Protein AF-A0A7S3JRK7-F1 (afdb_monomer)

pLDDT: mean 77.98, std 14.29, range [42.19, 93.75]

InterPro domains:
  IPR023395 Mitochondrial carrier protein domain superfamily [SSF103506] (7-121)

Foldseek 3Di:
DDPLLLVQLLVQLLVVVVVCVVVVHQLALDQVQLVSQLVSLQRSQVVCQVVPVLLVVLPPDPPDSPRPVLSNQLSSQQRSQLRNPDDPPDDPVVSLVSNLVSLVVSLVRSLVVPVSQCSVPVNDSVSSVVVSVVCSVVSSVSVSVSVCVSPDDPPPCDDDD

Sequence (161 aa):
MFCLDYALSFGCFAFFQGCASRQDIKLRGTENAFLAAAFSGVGAAFALAPVDIVRQVATKRENQFTLATSTVAFSTVYLGAYFYSTENSTPIHKKALYALSATTVATTIELPFDRAKMSLLGGGFREAIIVSTIRLPVATILLLVFDAMIHGGTLASAPSH

Structure (mmCIF, N/CA/C/O backbone):
data_AF-A0A7S3JRK7-F1
#
_entry.id   AF-A0A7S3JRK7-F1
#
loop_
_atom_site.group_PDB
_atom_site.id
_atom_site.type_symbol
_atom_site.label_atom_id
_atom_site.label_alt_id
_atom_site.label_comp_id
_atom_site.label_asym_id
_atom_site.label_entity_id
_atom_site.label_seq_id
_atom_site.pdbx_PDB_ins_code
_atom_site.Cartn_x
_atom_site.Cartn_y
_atom_site.Cartn_z
_atom_site.occupancy
_atom_site.B_iso_or_equiv
_atom_site.auth_seq_id
_atom_site.auth_comp_id
_atom_site.auth_asym_id
_atom_site.auth_atom_id
_atom_site.pdbx_PDB_model_num
ATOM 1 N N . MET A 1 1 ? -5.605 0.139 9.353 1.00 68.50 1 MET A N 1
ATOM 2 C CA . MET A 1 1 ? -5.953 -0.801 8.273 1.00 68.50 1 MET A CA 1
ATOM 3 C C . MET A 1 1 ? -5.945 -2.238 8.759 1.00 68.50 1 MET A C 1
ATOM 5 O O . MET A 1 1 ? -4.965 -2.689 9.349 1.00 68.50 1 MET A O 1
ATOM 9 N N . PHE A 1 2 ? -7.054 -2.932 8.550 1.00 73.75 2 PHE A N 1
ATOM 10 C CA . PHE A 1 2 ? -7.237 -4.377 8.632 1.00 73.75 2 PHE A CA 1
ATOM 11 C C . PHE A 1 2 ? -6.805 -5.059 7.320 1.00 73.75 2 PHE A C 1
ATOM 13 O O . PHE A 1 2 ? -6.537 -4.398 6.321 1.00 73.75 2 PHE A O 1
ATOM 20 N N . CYS A 1 3 ? -6.734 -6.393 7.305 1.00 79.75 3 CYS A N 1
ATOM 21 C CA . CYS A 1 3 ? -6.285 -7.161 6.134 1.00 79.75 3 CYS A CA 1
ATOM 22 C C . CYS A 1 3 ? -7.131 -6.893 4.877 1.00 79.75 3 CYS A C 1
ATOM 24 O O . CYS A 1 3 ? -6.590 -6.820 3.776 1.00 79.75 3 CYS A O 1
ATOM 26 N N . LEU A 1 4 ? -8.444 -6.706 5.048 1.00 80.19 4 LEU A N 1
ATOM 27 C CA . LEU A 1 4 ? -9.358 -6.419 3.942 1.00 80.19 4 LEU A CA 1
ATOM 28 C C . LEU A 1 4 ? -9.066 -5.059 3.290 1.00 80.19 4 LEU A C 1
ATOM 30 O O . LEU A 1 4 ? -9.177 -4.941 2.072 1.00 80.19 4 LEU A O 1
ATOM 34 N N . ASP A 1 5 ? -8.619 -4.066 4.071 1.00 81.69 5 ASP A N 1
ATOM 35 C CA . ASP A 1 5 ? -8.185 -2.779 3.525 1.00 81.69 5 ASP A CA 1
ATOM 36 C C . ASP A 1 5 ? -7.000 -2.964 2.565 1.00 81.69 5 ASP A C 1
ATOM 38 O O . ASP A 1 5 ? -6.994 -2.380 1.488 1.00 81.69 5 ASP A O 1
ATOM 42 N N . TYR A 1 6 ? -6.015 -3.806 2.913 1.00 83.62 6 TYR A N 1
ATOM 43 C CA . TYR A 1 6 ? -4.866 -4.066 2.035 1.00 83.62 6 TYR A CA 1
ATOM 44 C C . TYR A 1 6 ? -5.297 -4.708 0.720 1.00 83.62 6 TYR A C 1
ATOM 46 O O . TYR A 1 6 ? -4.894 -4.249 -0.344 1.00 83.62 6 TYR A O 1
ATOM 54 N N . ALA A 1 7 ? -6.136 -5.745 0.788 1.00 86.25 7 ALA A N 1
ATOM 55 C CA . ALA A 1 7 ? -6.598 -6.457 -0.399 1.00 86.25 7 ALA A CA 1
ATOM 56 C C . ALA A 1 7 ? -7.344 -5.529 -1.369 1.00 86.25 7 ALA A C 1
ATOM 58 O O . ALA A 1 7 ? -7.087 -5.557 -2.573 1.00 86.25 7 ALA A O 1
ATOM 59 N N . LEU A 1 8 ? -8.225 -4.670 -0.847 1.00 86.44 8 LEU A N 1
ATOM 60 C CA . LEU A 1 8 ? -8.989 -3.732 -1.667 1.00 86.44 8 LEU A CA 1
ATOM 61 C C . LEU A 1 8 ? -8.123 -2.592 -2.203 1.00 86.44 8 LEU A C 1
ATOM 63 O O . LEU A 1 8 ? -8.200 -2.298 -3.394 1.00 86.44 8 LEU A O 1
ATOM 67 N N . SER A 1 9 ? -7.245 -2.001 -1.385 1.00 87.50 9 SER A N 1
ATOM 68 C CA . SER A 1 9 ? -6.319 -0.962 -1.855 1.00 87.50 9 SER A CA 1
ATOM 69 C C . SER A 1 9 ? -5.380 -1.487 -2.943 1.00 87.50 9 SER A C 1
ATOM 71 O O . SER A 1 9 ? -5.147 -0.795 -3.933 1.00 87.50 9 SER A O 1
ATOM 73 N N . PHE A 1 10 ? -4.887 -2.722 -2.810 1.00 91.06 10 PHE A N 1
ATOM 74 C CA . PHE A 1 10 ? -4.087 -3.394 -3.835 1.00 91.06 10 PHE A CA 1
ATOM 75 C C . PHE A 1 10 ? -4.884 -3.673 -5.109 1.00 91.06 10 PHE A C 1
ATOM 77 O O . PHE A 1 10 ? -4.414 -3.349 -6.199 1.00 91.06 10 PHE A O 1
ATOM 84 N N . GLY A 1 11 ? -6.100 -4.213 -4.991 1.00 88.31 11 GLY A N 1
ATOM 85 C CA . GLY A 1 11 ? -6.968 -4.469 -6.141 1.00 88.31 11 GLY A CA 1
ATOM 86 C C . GLY A 1 11 ? -7.305 -3.192 -6.915 1.00 88.31 11 GLY A C 1
ATOM 87 O O . GLY A 1 11 ? -7.131 -3.139 -8.133 1.00 88.31 11 GLY A O 1
ATOM 88 N N . CYS A 1 12 ? -7.711 -2.131 -6.211 1.00 89.06 12 CYS A N 1
ATOM 89 C CA . CYS A 1 12 ? -8.000 -0.839 -6.828 1.00 89.06 12 CYS A CA 1
ATOM 90 C C . CYS A 1 12 ? -6.750 -0.215 -7.463 1.00 89.06 12 CYS A C 1
ATOM 92 O O . CYS A 1 12 ? -6.831 0.315 -8.568 1.00 89.06 12 CYS A O 1
ATOM 94 N N . PHE A 1 13 ? -5.586 -0.296 -6.811 1.00 89.50 13 PHE A N 1
ATOM 95 C CA . PHE A 1 13 ? -4.347 0.243 -7.374 1.00 89.50 13 PHE A CA 1
ATOM 96 C C . PHE A 1 13 ? -3.916 -0.511 -8.637 1.00 89.50 13 PHE A C 1
ATOM 98 O O . PHE A 1 13 ? -3.564 0.122 -9.629 1.00 89.50 13 PHE A O 1
ATOM 105 N N . ALA A 1 14 ? -4.015 -1.844 -8.642 1.00 87.75 14 ALA A N 1
ATOM 106 C CA . ALA A 1 14 ? -3.730 -2.663 -9.818 1.00 87.75 14 ALA A CA 1
ATOM 107 C C . ALA A 1 14 ? -4.676 -2.335 -10.983 1.00 87.75 14 ALA A C 1
ATOM 109 O O . ALA A 1 14 ? -4.243 -2.254 -12.132 1.00 87.75 14 ALA A O 1
ATOM 110 N N . PHE A 1 15 ? -5.957 -2.088 -10.689 1.00 87.94 15 PHE A N 1
ATOM 111 C CA . PHE A 1 15 ? -6.926 -1.634 -11.683 1.00 87.94 15 PHE A CA 1
ATOM 112 C C . PHE A 1 15 ? -6.529 -0.279 -12.286 1.00 87.94 15 PHE A C 1
ATOM 114 O O . PHE A 1 15 ? -6.443 -0.157 -13.509 1.00 87.94 15 PHE A O 1
ATOM 121 N N . PHE A 1 16 ? -6.209 0.716 -11.449 1.00 85.38 16 PHE A N 1
ATOM 122 C CA . PHE A 1 16 ? -5.746 2.024 -11.926 1.00 85.38 16 PHE A CA 1
ATOM 123 C C . PHE A 1 16 ? -4.455 1.924 -12.732 1.00 85.38 16 PHE A C 1
ATOM 125 O O . PHE A 1 16 ? -4.326 2.585 -13.760 1.00 85.38 16 PHE A O 1
ATOM 132 N N . GLN A 1 17 ? -3.531 1.061 -12.321 1.00 84.25 17 GLN A N 1
ATOM 133 C CA . GLN A 1 17 ? -2.314 0.795 -13.069 1.00 84.25 17 GLN A CA 1
ATOM 134 C C . GLN A 1 17 ? -2.589 0.147 -14.429 1.00 84.25 17 GLN A C 1
ATOM 136 O O . GLN A 1 17 ? -1.989 0.551 -15.423 1.00 84.25 17 GLN A O 1
ATOM 141 N N . GLY A 1 18 ? -3.531 -0.795 -14.505 1.00 83.50 18 GLY A N 1
ATOM 142 C CA . GLY A 1 18 ? -3.981 -1.373 -15.771 1.00 83.50 18 GLY A CA 1
ATOM 143 C C . GLY A 1 18 ? -4.606 -0.332 -16.706 1.00 83.50 18 GLY A C 1
ATOM 144 O O . GLY A 1 18 ? -4.319 -0.328 -17.903 1.00 83.50 18 GLY A O 1
ATOM 145 N N . CYS A 1 19 ? -5.413 0.589 -16.171 1.00 85.38 19 CYS A N 1
ATOM 146 C CA . CYS A 1 19 ? -5.980 1.703 -16.937 1.00 85.38 19 CYS A CA 1
ATOM 147 C C . CYS A 1 19 ? -4.904 2.691 -17.412 1.00 85.38 19 CYS A C 1
ATOM 149 O O . CYS A 1 19 ? -4.882 3.038 -18.591 1.00 85.38 19 CYS A O 1
ATOM 151 N N . ALA A 1 20 ? -3.992 3.098 -16.527 1.00 83.88 20 ALA A N 1
ATOM 152 C CA . ALA A 1 20 ? -2.901 4.021 -16.838 1.00 83.88 20 ALA A CA 1
ATOM 153 C C . ALA A 1 20 ? -1.942 3.441 -17.889 1.00 83.88 20 ALA A C 1
ATOM 155 O O . ALA A 1 20 ? -1.556 4.139 -18.824 1.00 83.88 20 ALA A O 1
ATOM 156 N N . SER A 1 21 ? -1.632 2.143 -17.799 1.00 79.75 21 SER A N 1
ATOM 157 C CA . SER A 1 21 ? -0.784 1.453 -18.775 1.00 79.75 21 SER A CA 1
ATOM 158 C C . SER A 1 21 ? -1.408 1.382 -20.169 1.00 79.75 21 SER A C 1
ATOM 160 O O . SER A 1 21 ? -0.665 1.327 -21.140 1.00 79.75 21 SER A O 1
ATOM 162 N N . ARG A 1 22 ? -2.743 1.387 -20.299 1.00 81.56 22 ARG A N 1
ATOM 163 C CA . ARG A 1 22 ? -3.415 1.472 -21.612 1.00 81.56 22 ARG A CA 1
ATOM 164 C C . ARG A 1 22 ? -3.324 2.862 -22.243 1.00 81.56 22 ARG A C 1
ATOM 166 O O . ARG A 1 22 ? -3.576 2.992 -23.434 1.00 81.56 22 ARG A O 1
ATOM 173 N N . GLN A 1 23 ? -3.022 3.881 -21.444 1.00 82.19 23 GLN A N 1
ATOM 174 C CA . GLN A 1 23 ? -2.896 5.276 -21.865 1.00 82.19 23 GLN A CA 1
ATOM 175 C C . GLN A 1 23 ? -1.428 5.741 -21.901 1.00 82.19 23 GLN A C 1
ATOM 177 O O . GLN A 1 23 ? -1.181 6.940 -21.977 1.00 82.19 23 GLN A O 1
ATOM 182 N N . ASP A 1 24 ? -0.464 4.816 -21.797 1.00 79.00 24 ASP A N 1
ATOM 183 C CA . ASP A 1 24 ? 0.981 5.089 -21.699 1.00 79.00 24 ASP A CA 1
ATOM 184 C C . ASP A 1 24 ? 1.386 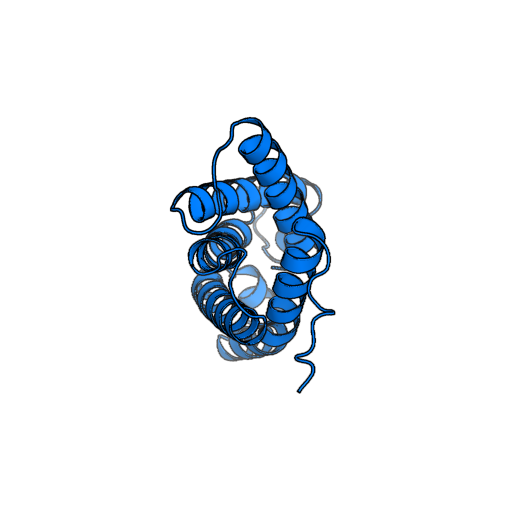6.026 -20.541 1.00 79.00 24 ASP A C 1
ATOM 186 O O . ASP A 1 24 ? 2.470 6.618 -20.526 1.00 79.00 24 ASP A O 1
ATOM 190 N N . ILE A 1 25 ? 0.543 6.129 -19.508 1.00 79.56 25 ILE A N 1
ATOM 191 C CA . ILE A 1 25 ? 0.828 6.923 -18.313 1.00 79.56 25 ILE A CA 1
ATOM 192 C C . ILE A 1 25 ? 1.703 6.096 -17.372 1.00 79.56 25 ILE A C 1
ATOM 194 O O . ILE A 1 25 ? 1.283 5.079 -16.812 1.00 79.56 25 ILE A O 1
ATOM 198 N N . LYS A 1 26 ? 2.930 6.566 -17.141 1.00 81.00 26 LYS A N 1
ATOM 199 C CA . LYS A 1 26 ? 3.805 6.005 -16.109 1.00 81.00 26 LYS A CA 1
ATOM 200 C C . LYS A 1 26 ? 3.286 6.422 -14.737 1.00 81.00 26 LYS A C 1
ATOM 202 O O . LYS A 1 26 ? 3.120 7.608 -14.474 1.00 81.00 26 LYS A O 1
ATOM 207 N N . LEU A 1 27 ? 3.041 5.438 -13.873 1.00 80.88 27 LEU A N 1
ATOM 208 C CA . LEU A 1 27 ? 2.770 5.669 -12.451 1.00 80.88 27 LEU A CA 1
ATOM 209 C C . LEU A 1 27 ? 4.068 5.681 -11.647 1.00 80.88 27 LEU A C 1
ATOM 211 O O . LEU A 1 27 ? 4.264 6.517 -10.773 1.00 80.88 27 LEU A O 1
ATOM 215 N N . ARG A 1 28 ? 4.985 4.776 -11.978 1.00 83.56 28 ARG A N 1
ATOM 216 C CA . ARG A 1 28 ? 6.216 4.546 -11.231 1.00 83.56 28 ARG A CA 1
ATOM 217 C C . ARG A 1 28 ? 7.252 5.652 -11.473 1.00 83.56 28 ARG A C 1
ATOM 219 O O . ARG A 1 28 ? 7.435 6.056 -12.618 1.00 83.56 28 ARG A O 1
ATOM 226 N N . GLY A 1 29 ? 7.909 6.133 -10.417 1.00 83.00 29 GLY A N 1
ATOM 227 C CA . GLY A 1 29 ? 8.867 7.245 -10.507 1.00 83.00 29 GLY A CA 1
ATOM 228 C C . GLY A 1 29 ? 8.231 8.618 -10.766 1.00 83.00 29 GLY A C 1
ATOM 229 O O . GLY A 1 29 ? 8.938 9.565 -11.090 1.00 83.00 29 GLY A O 1
ATOM 230 N N . THR A 1 30 ? 6.901 8.735 -10.677 1.00 86.81 30 THR A N 1
ATOM 231 C CA . THR A 1 30 ? 6.170 9.967 -11.016 1.00 86.81 30 THR A CA 1
ATOM 232 C C . THR A 1 30 ? 5.151 10.332 -9.947 1.00 86.81 30 THR A C 1
ATOM 234 O O . THR A 1 30 ? 4.675 9.471 -9.206 1.00 86.81 30 THR A O 1
ATOM 237 N N . GLU A 1 31 ? 4.750 11.601 -9.910 1.00 88.00 31 GLU A N 1
ATOM 238 C CA . GLU A 1 31 ? 3.703 12.102 -9.007 1.00 88.00 31 GLU A CA 1
ATOM 239 C C . GLU A 1 31 ? 2.355 11.383 -9.199 1.00 88.00 31 GLU A C 1
ATOM 241 O O . GLU A 1 31 ? 1.568 11.262 -8.257 1.00 88.00 31 GLU A O 1
ATOM 246 N N . ASN A 1 32 ? 2.123 10.799 -10.383 1.00 87.56 32 ASN A N 1
ATOM 247 C CA . ASN A 1 32 ? 0.934 9.998 -10.670 1.00 87.56 32 ASN A CA 1
ATOM 248 C C . ASN A 1 32 ? 0.808 8.775 -9.745 1.00 87.56 32 ASN A C 1
ATOM 250 O O . ASN A 1 32 ? -0.312 8.313 -9.519 1.00 87.56 32 ASN A O 1
ATOM 254 N N . ALA A 1 33 ? 1.912 8.270 -9.169 1.00 88.06 33 ALA A N 1
ATOM 255 C CA . ALA A 1 33 ? 1.875 7.217 -8.150 1.00 88.06 33 ALA A CA 1
ATOM 256 C C . ALA A 1 33 ? 1.016 7.621 -6.947 1.00 88.06 33 ALA A C 1
ATOM 258 O O . ALA A 1 33 ? 0.207 6.823 -6.478 1.00 88.06 33 ALA A O 1
ATOM 259 N N . PHE A 1 34 ? 1.161 8.859 -6.464 1.00 90.50 34 PHE A N 1
ATOM 260 C CA . PHE A 1 34 ? 0.398 9.355 -5.319 1.00 90.50 34 PHE A CA 1
ATOM 261 C C . PHE A 1 34 ? -1.075 9.549 -5.665 1.00 90.50 34 PHE A C 1
ATOM 263 O O . PHE A 1 34 ? -1.932 9.204 -4.856 1.00 90.50 34 PHE A O 1
ATOM 270 N N . LEU A 1 35 ? -1.381 10.037 -6.871 1.00 89.94 35 LEU A N 1
ATOM 271 C CA . LEU A 1 35 ? -2.765 10.175 -7.330 1.00 89.94 35 LEU A CA 1
ATOM 272 C C . LE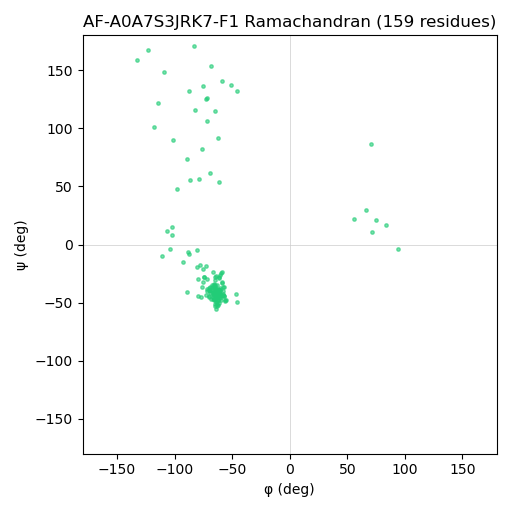U A 1 35 ? -3.447 8.809 -7.452 1.00 89.94 35 LEU A C 1
ATOM 274 O O . LEU A 1 35 ? -4.517 8.607 -6.881 1.00 89.94 35 LEU A O 1
ATOM 278 N N . ALA A 1 36 ? -2.810 7.844 -8.119 1.00 89.06 36 ALA A N 1
ATOM 279 C CA . ALA A 1 36 ? -3.339 6.486 -8.240 1.00 89.06 36 ALA A CA 1
ATOM 280 C C . ALA A 1 36 ? -3.501 5.805 -6.870 1.00 89.06 36 ALA A C 1
ATOM 282 O O . ALA A 1 36 ? -4.494 5.117 -6.640 1.00 89.06 36 ALA A O 1
ATOM 283 N N . ALA A 1 37 ? -2.567 6.039 -5.943 1.00 90.50 37 ALA A N 1
ATOM 284 C CA . ALA A 1 37 ? -2.633 5.545 -4.570 1.00 90.50 37 ALA A CA 1
ATOM 285 C C . ALA A 1 37 ? -3.756 6.195 -3.744 1.00 90.50 37 ALA A C 1
ATOM 287 O O . ALA A 1 37 ? -4.408 5.527 -2.940 1.00 90.50 37 ALA A O 1
ATOM 288 N N . ALA A 1 38 ? -4.017 7.486 -3.947 1.00 89.94 38 ALA A N 1
ATOM 289 C CA . ALA A 1 38 ? -5.120 8.179 -3.294 1.00 89.94 38 ALA A CA 1
ATOM 290 C C . ALA A 1 38 ? -6.469 7.670 -3.806 1.00 89.94 38 ALA A C 1
ATOM 292 O O . ALA A 1 38 ? -7.340 7.321 -3.008 1.00 89.94 38 ALA A O 1
ATOM 293 N N . PHE A 1 39 ? -6.631 7.551 -5.127 1.00 89.56 39 PHE A N 1
ATOM 294 C CA . PHE A 1 39 ? -7.852 7.003 -5.715 1.00 89.56 39 PHE A CA 1
ATOM 295 C C . PHE A 1 39 ? -8.062 5.533 -5.353 1.00 89.56 39 PHE A C 1
ATOM 297 O O . PHE A 1 39 ? -9.202 5.134 -5.119 1.00 89.56 39 PHE A O 1
ATOM 304 N N . SER A 1 40 ? -6.996 4.733 -5.241 1.00 89.38 40 SER A N 1
ATOM 305 C CA . SER A 1 40 ? -7.124 3.352 -4.776 1.00 89.38 40 SER A CA 1
ATOM 306 C C . SER A 1 40 ? -7.560 3.278 -3.315 1.00 89.38 40 SER A C 1
ATOM 308 O O . SER A 1 40 ? -8.449 2.493 -2.994 1.00 89.38 40 SER A O 1
ATOM 310 N N . GLY A 1 41 ? -7.017 4.140 -2.449 1.00 85.62 41 GLY A N 1
ATOM 311 C CA . GLY A 1 41 ? -7.440 4.256 -1.055 1.00 85.62 41 GLY A CA 1
ATOM 312 C C . GLY A 1 41 ? -8.896 4.702 -0.909 1.00 85.62 41 GLY A C 1
ATOM 313 O O . GLY A 1 41 ? -9.626 4.158 -0.083 1.00 85.62 41 GLY A O 1
ATOM 314 N N . VAL A 1 42 ? -9.343 5.656 -1.733 1.00 87.62 42 VAL A N 1
ATOM 315 C CA . VAL A 1 42 ? -10.747 6.099 -1.777 1.00 87.62 42 VAL A CA 1
ATOM 316 C C . VAL A 1 42 ? -11.652 4.972 -2.270 1.00 87.62 42 VAL A C 1
ATOM 318 O O . VAL A 1 42 ? -12.652 4.672 -1.622 1.00 87.62 42 VAL A O 1
ATOM 321 N N . GLY A 1 43 ? -11.287 4.304 -3.366 1.00 85.25 43 GLY A N 1
ATOM 322 C CA . GLY A 1 43 ? -12.032 3.162 -3.900 1.00 85.25 43 GLY A CA 1
ATOM 323 C C . GLY A 1 43 ? -12.166 2.031 -2.880 1.00 85.25 43 GLY A C 1
ATOM 324 O O . GLY A 1 43 ? -13.266 1.522 -2.670 1.00 85.25 43 GLY A O 1
ATOM 325 N N . ALA A 1 44 ? -11.082 1.709 -2.172 1.00 85.38 44 ALA A N 1
ATOM 326 C CA . ALA A 1 44 ? -11.095 0.737 -1.086 1.00 85.38 44 ALA A CA 1
ATOM 327 C C . ALA A 1 44 ? -12.010 1.179 0.065 1.00 85.38 44 ALA A C 1
ATOM 329 O O . ALA A 1 44 ? -12.827 0.388 0.531 1.00 85.38 44 ALA A O 1
ATOM 330 N N . ALA A 1 45 ? -11.940 2.446 0.485 1.00 82.44 45 ALA A N 1
ATOM 331 C CA . ALA A 1 45 ? -12.807 2.985 1.531 1.00 82.44 45 ALA A CA 1
ATOM 332 C C . ALA A 1 45 ? -14.301 2.916 1.156 1.00 82.44 45 ALA A C 1
ATOM 334 O O . ALA A 1 45 ? -15.123 2.581 2.008 1.00 82.44 45 ALA A O 1
ATOM 335 N N . PHE A 1 46 ? -14.655 3.179 -0.107 1.00 82.62 46 PHE A N 1
ATOM 336 C CA . PHE A 1 46 ? -16.029 3.036 -0.602 1.00 82.62 46 PHE A CA 1
ATOM 337 C C . PHE A 1 46 ? -16.478 1.575 -0.685 1.00 82.62 46 PHE A C 1
ATOM 339 O O . PHE A 1 46 ? -17.595 1.262 -0.280 1.00 82.62 46 PHE A O 1
ATOM 346 N N . ALA A 1 47 ? -15.613 0.675 -1.159 1.00 83.19 47 ALA A N 1
ATOM 347 C CA . ALA A 1 47 ? -15.907 -0.757 -1.222 1.00 83.19 47 ALA A CA 1
ATOM 348 C C . ALA A 1 47 ? -16.077 -1.381 0.175 1.00 83.19 47 ALA A C 1
ATOM 350 O O . ALA A 1 47 ? -16.854 -2.319 0.348 1.00 83.19 47 ALA A O 1
ATOM 351 N N . LEU A 1 48 ? -15.381 -0.839 1.177 1.00 76.62 48 LEU A N 1
ATOM 352 C CA . LEU A 1 48 ? -15.484 -1.254 2.575 1.00 76.62 48 LEU A CA 1
ATOM 353 C C . LEU A 1 48 ? -16.697 -0.686 3.296 1.00 76.62 48 LEU A C 1
ATOM 355 O O . LEU A 1 48 ? -17.196 -1.342 4.204 1.00 76.62 48 LEU A O 1
ATOM 359 N N . ALA A 1 49 ? -17.175 0.501 2.917 1.00 71.56 49 ALA A N 1
ATOM 360 C CA . ALA A 1 49 ? -18.263 1.188 3.610 1.00 71.56 49 ALA A CA 1
ATOM 361 C C . ALA A 1 49 ? -19.485 0.293 3.942 1.00 71.56 49 ALA A C 1
ATOM 363 O O . ALA A 1 49 ? -19.967 0.388 5.073 1.00 71.56 49 ALA A O 1
ATOM 364 N N . PRO A 1 50 ? -19.971 -0.600 3.050 1.00 69.62 50 PRO A N 1
ATOM 365 C CA . PRO A 1 50 ? -21.087 -1.492 3.379 1.00 69.62 50 PRO A CA 1
ATOM 366 C C . PRO A 1 50 ? -20.716 -2.713 4.245 1.00 69.62 50 PRO A C 1
ATOM 368 O O . PRO A 1 50 ? -21.610 -3.322 4.826 1.00 69.62 50 PRO A O 1
ATOM 371 N N . VAL A 1 51 ? -19.436 -3.092 4.341 1.00 67.62 51 VAL A N 1
ATOM 372 C CA . VAL A 1 51 ? -18.968 -4.324 5.021 1.00 67.62 51 VAL A CA 1
ATOM 373 C C . VAL A 1 51 ? -18.192 -4.023 6.316 1.00 67.62 51 VAL A C 1
ATOM 375 O O . VAL A 1 51 ? -17.932 -4.927 7.110 1.00 67.62 51 VAL A O 1
ATOM 378 N N . ASP A 1 52 ? -17.850 -2.759 6.588 1.00 68.75 52 ASP A N 1
ATOM 379 C CA . ASP A 1 52 ? -17.074 -2.328 7.762 1.00 68.75 52 ASP A CA 1
ATOM 380 C C . ASP A 1 52 ? -17.926 -2.256 9.050 1.00 68.75 52 ASP A C 1
ATOM 382 O O . ASP A 1 52 ? -18.010 -1.237 9.742 1.00 68.75 52 ASP A O 1
ATOM 386 N N . ILE A 1 53 ? -18.564 -3.384 9.388 1.00 60.91 53 ILE A N 1
ATOM 387 C CA . ILE A 1 53 ? -19.339 -3.590 10.621 1.00 60.91 53 ILE A CA 1
ATOM 388 C C . ILE A 1 53 ? -18.439 -3.378 11.848 1.00 60.91 53 ILE A C 1
ATOM 390 O O . ILE A 1 53 ? -18.884 -2.856 12.865 1.00 60.91 53 ILE A O 1
ATOM 394 N N . VAL A 1 54 ? -17.150 -3.724 11.759 1.00 58.69 54 VAL A N 1
ATOM 395 C CA . VAL A 1 54 ? -16.200 -3.606 12.876 1.00 58.69 54 VAL A CA 1
ATOM 396 C C . VAL A 1 54 ? -15.939 -2.145 13.243 1.00 58.69 54 VAL A C 1
ATOM 398 O O . VAL A 1 54 ? -15.990 -1.821 14.432 1.00 58.69 54 VAL A O 1
ATOM 401 N N . ARG A 1 55 ? -15.713 -1.235 12.278 1.00 62.16 55 ARG A N 1
ATOM 402 C CA . ARG A 1 55 ? -15.610 0.200 12.607 1.00 62.16 55 ARG A CA 1
ATOM 403 C C . ARG A 1 55 ? -16.932 0.756 13.117 1.00 62.16 55 ARG A C 1
ATOM 405 O O . ARG A 1 55 ? -16.902 1.501 14.095 1.00 62.16 55 ARG A O 1
ATOM 412 N N . GLN A 1 56 ? -18.063 0.385 12.519 1.00 60.09 56 GLN A N 1
ATOM 413 C CA . GLN A 1 56 ? -19.383 0.862 12.953 1.00 60.09 56 GLN A CA 1
ATOM 414 C C . GLN A 1 56 ? -19.724 0.423 14.388 1.00 60.09 56 GLN A C 1
ATOM 416 O O . GLN A 1 56 ? -20.253 1.211 15.164 1.00 60.09 56 GLN A O 1
ATOM 421 N N . VAL A 1 57 ? -19.352 -0.797 14.787 1.00 58.59 57 VAL A N 1
ATOM 422 C CA . VAL A 1 57 ? -19.564 -1.307 16.153 1.00 58.59 57 VAL A CA 1
ATOM 423 C C . VAL A 1 57 ? -18.553 -0.712 17.148 1.00 58.59 57 VAL A C 1
ATOM 425 O O . VAL A 1 57 ? -18.911 -0.413 18.288 1.00 58.59 57 VAL A O 1
ATOM 428 N N . ALA A 1 58 ? -17.298 -0.495 16.735 1.00 55.56 58 ALA A N 1
ATOM 429 C CA . ALA A 1 58 ? -16.249 0.082 17.586 1.00 55.56 58 ALA A CA 1
ATOM 430 C C . ALA A 1 58 ? -16.394 1.599 17.813 1.00 55.56 58 ALA A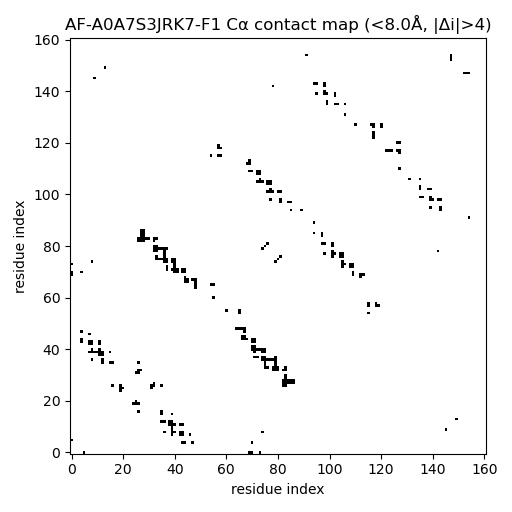 C 1
ATOM 432 O O . ALA A 1 58 ? -15.955 2.122 18.842 1.00 55.56 58 ALA A O 1
ATOM 433 N N . THR A 1 59 ? -16.998 2.318 16.864 1.00 54.44 59 THR A N 1
ATOM 434 C CA . THR A 1 59 ? -17.360 3.731 17.008 1.00 54.44 59 THR A CA 1
ATOM 435 C C . THR A 1 59 ? -18.851 3.835 17.320 1.00 54.44 59 THR A C 1
ATOM 437 O O . THR A 1 59 ? -19.666 3.939 16.419 1.00 54.44 59 THR A O 1
ATOM 440 N N . LYS A 1 60 ? -19.214 3.820 18.614 1.00 50.34 60 LYS A N 1
ATOM 441 C CA . LYS A 1 60 ? -20.583 4.038 19.143 1.00 50.34 60 LYS A CA 1
ATOM 442 C C . LYS A 1 60 ? -21.161 5.436 18.816 1.00 50.34 60 LYS A C 1
ATOM 444 O O . LYS A 1 60 ? -21.559 6.178 19.712 1.00 50.34 60 LYS A O 1
ATOM 449 N N . ARG A 1 61 ? -21.186 5.852 17.555 1.00 50.06 61 ARG A N 1
ATOM 450 C CA . ARG A 1 61 ? -21.959 7.008 17.098 1.00 50.06 61 ARG A CA 1
ATOM 451 C C . ARG A 1 61 ? -22.983 6.510 16.098 1.00 50.06 61 ARG A C 1
ATOM 453 O O . ARG A 1 61 ? -22.658 6.265 14.941 1.00 50.06 61 ARG A O 1
ATOM 460 N N . GLU A 1 62 ? -24.213 6.366 16.579 1.00 44.50 62 GLU A N 1
ATOM 461 C CA . GLU A 1 62 ? -25.390 6.233 15.727 1.00 44.50 62 GLU A CA 1
ATOM 462 C C . GLU A 1 62 ? -25.332 7.301 14.617 1.00 44.50 62 GLU A C 1
ATOM 464 O O . GLU A 1 62 ? -25.079 8.478 14.882 1.00 44.50 62 GLU A O 1
ATOM 469 N N . ASN A 1 63 ? -25.555 6.880 13.369 1.00 46.22 63 ASN A N 1
ATOM 470 C CA . ASN A 1 63 ? -25.787 7.737 12.199 1.00 46.22 63 ASN A CA 1
ATOM 471 C C . ASN A 1 63 ? -24.616 8.493 11.535 1.00 46.22 63 ASN A C 1
ATOM 473 O O . ASN A 1 63 ? -24.870 9.429 10.776 1.00 46.22 63 ASN A O 1
ATOM 477 N N . GLN A 1 64 ? -23.349 8.095 11.699 1.00 49.56 64 GLN A N 1
ATOM 478 C CA . GLN A 1 64 ? -22.269 8.670 10.874 1.00 49.56 64 GLN A CA 1
ATOM 479 C C . GLN A 1 64 ? -21.640 7.632 9.944 1.00 49.56 64 GLN A C 1
ATOM 481 O O . GLN A 1 64 ? -21.092 6.634 10.398 1.00 49.56 64 GLN A O 1
ATOM 486 N N . PHE A 1 65 ? -21.680 7.903 8.633 1.00 51.50 65 PHE A N 1
ATOM 487 C CA . PHE A 1 65 ? -20.834 7.231 7.648 1.00 51.50 65 PHE A CA 1
ATOM 488 C C . PHE A 1 65 ? -19.371 7.539 7.978 1.00 51.50 65 PHE A C 1
ATOM 490 O O . PHE A 1 65 ? -18.809 8.549 7.550 1.00 51.50 65 PHE A O 1
ATOM 497 N N . THR A 1 66 ? -18.742 6.684 8.774 1.00 57.31 66 THR A N 1
ATOM 498 C CA . THR A 1 66 ? -17.305 6.723 9.023 1.00 57.31 66 THR A CA 1
ATOM 499 C C . THR A 1 66 ? -16.601 6.142 7.807 1.00 57.31 66 THR A C 1
ATOM 501 O O . THR A 1 66 ? -16.238 4.970 7.764 1.00 57.31 66 THR A O 1
ATOM 504 N N . LEU A 1 67 ? -16.416 6.981 6.783 1.00 61.75 67 LEU A N 1
ATOM 505 C CA . LEU A 1 67 ? -15.481 6.677 5.705 1.00 61.75 67 LEU A CA 1
ATOM 506 C C . LEU A 1 67 ? -14.132 6.309 6.324 1.00 61.75 67 LEU A C 1
ATOM 508 O O . LEU A 1 67 ? -13.672 6.957 7.269 1.00 61.75 67 LEU A O 1
ATOM 512 N N . ALA A 1 68 ? -13.505 5.271 5.778 1.00 69.88 68 ALA A N 1
ATOM 513 C CA . ALA A 1 68 ? -12.197 4.782 6.183 1.00 69.88 68 ALA A CA 1
ATOM 514 C C . ALA A 1 68 ? -11.087 5.780 5.792 1.00 69.88 68 ALA A C 1
ATOM 516 O O . ALA A 1 68 ? -10.202 5.481 4.997 1.00 69.88 68 ALA A O 1
ATOM 517 N N . THR A 1 69 ? -11.130 6.997 6.336 1.00 73.88 69 THR A N 1
ATOM 518 C CA . THR A 1 69 ? -10.185 8.087 6.050 1.00 73.88 69 THR A CA 1
ATOM 519 C C . THR A 1 69 ? -8.750 7.688 6.377 1.00 73.88 69 THR A C 1
ATOM 521 O O . THR A 1 69 ? -7.828 8.064 5.656 1.00 73.88 69 THR A O 1
ATOM 524 N N . SER A 1 70 ? -8.566 6.843 7.397 1.00 79.31 70 SER A N 1
ATOM 525 C CA . SER A 1 70 ? -7.271 6.250 7.731 1.00 79.31 70 SER A CA 1
ATOM 526 C C . SER A 1 70 ? -6.742 5.343 6.609 1.00 79.31 70 SER A C 1
ATOM 528 O O . SER A 1 70 ? -5.546 5.348 6.341 1.00 79.31 70 SER A O 1
ATOM 530 N N . THR A 1 71 ? -7.623 4.629 5.900 1.00 83.00 71 THR A N 1
ATOM 531 C CA . THR A 1 71 ? -7.278 3.770 4.756 1.00 83.00 71 THR A CA 1
ATOM 532 C C . THR A 1 71 ? -6.861 4.597 3.546 1.00 83.00 71 THR A C 1
ATOM 534 O O . THR A 1 71 ? -5.907 4.226 2.864 1.00 83.00 71 THR A O 1
ATOM 537 N N . VAL A 1 72 ? -7.499 5.751 3.318 1.00 87.06 72 VAL A N 1
ATOM 538 C CA . VAL A 1 72 ? -7.086 6.696 2.267 1.00 87.06 72 VAL A CA 1
ATOM 539 C C . VAL A 1 72 ? -5.697 7.255 2.572 1.00 87.06 72 VAL A C 1
ATOM 541 O O . VAL A 1 72 ? -4.792 7.102 1.759 1.00 87.06 72 VAL A O 1
ATOM 544 N N . ALA A 1 73 ? -5.501 7.843 3.757 1.00 87.56 73 ALA A N 1
ATOM 545 C CA . ALA A 1 73 ? -4.219 8.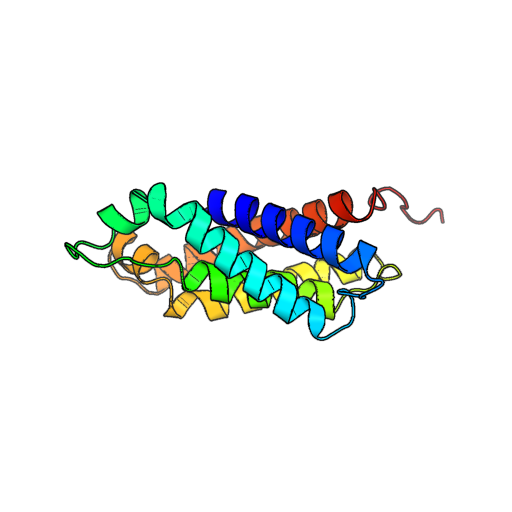436 4.145 1.00 87.56 73 ALA A CA 1
ATOM 546 C C . ALA A 1 73 ? -3.079 7.405 4.129 1.00 87.56 73 ALA A C 1
ATOM 548 O O . ALA A 1 73 ? -2.011 7.673 3.574 1.00 87.56 73 ALA A O 1
ATOM 549 N N . PHE A 1 74 ? -3.329 6.209 4.672 1.00 89.06 74 PHE A N 1
ATOM 550 C CA . PHE A 1 74 ? -2.363 5.120 4.641 1.00 89.06 74 PHE A CA 1
ATOM 551 C C . PHE A 1 74 ? -2.049 4.702 3.204 1.00 89.06 74 PHE A C 1
ATOM 553 O O . PHE A 1 74 ? -0.880 4.678 2.845 1.00 89.06 74 PHE A O 1
ATOM 560 N N . SER A 1 75 ? -3.055 4.411 2.370 1.00 89.94 75 SER A N 1
ATOM 561 C CA . SER A 1 75 ? -2.838 3.908 1.004 1.00 89.94 75 SER A CA 1
ATOM 562 C C . SER A 1 75 ? -2.079 4.910 0.139 1.00 89.94 75 SER A C 1
ATOM 564 O O . SER A 1 75 ? -1.138 4.513 -0.545 1.00 89.94 75 SER A O 1
ATOM 566 N N . THR A 1 76 ? -2.418 6.201 0.229 1.00 92.38 76 THR A N 1
ATOM 567 C CA . THR A 1 76 ? -1.725 7.281 -0.489 1.00 92.38 76 THR A CA 1
ATOM 568 C C . THR A 1 76 ? -0.234 7.291 -0.186 1.00 92.38 76 THR A C 1
ATOM 570 O O . THR A 1 76 ? 0.583 7.357 -1.097 1.00 92.38 76 THR A O 1
ATOM 573 N N . VAL A 1 77 ? 0.138 7.205 1.091 1.00 92.81 77 VAL A N 1
ATOM 574 C CA . VAL A 1 77 ? 1.545 7.252 1.507 1.00 92.81 77 VAL A CA 1
ATOM 575 C C . VAL A 1 77 ? 2.232 5.919 1.230 1.00 92.81 77 VAL A C 1
ATOM 577 O O . VAL A 1 77 ? 3.329 5.891 0.688 1.00 92.81 77 VAL A O 1
ATOM 580 N N . TYR A 1 78 ? 1.583 4.811 1.567 1.00 93.50 78 TYR A N 1
ATOM 581 C CA . TYR A 1 78 ? 2.131 3.465 1.469 1.00 93.50 78 TYR A CA 1
ATOM 582 C C . TYR A 1 78 ? 2.409 3.054 0.019 1.00 93.50 78 TYR A C 1
ATOM 584 O O . TYR A 1 78 ? 3.533 2.683 -0.309 1.00 93.50 78 TYR A O 1
ATOM 592 N N . LEU A 1 79 ? 1.410 3.167 -0.862 1.00 92.94 79 LEU A N 1
ATOM 593 C CA . LEU A 1 79 ? 1.560 2.848 -2.283 1.00 92.94 79 LEU A CA 1
ATOM 594 C C . LEU A 1 79 ? 2.247 3.991 -3.029 1.00 92.94 79 LEU A C 1
ATOM 596 O O . LEU A 1 79 ? 3.158 3.745 -3.816 1.00 92.94 79 LEU A O 1
ATOM 600 N N . GLY A 1 80 ? 1.850 5.238 -2.761 1.00 91.25 80 GLY A N 1
ATOM 601 C CA . GLY A 1 80 ? 2.376 6.403 -3.465 1.00 91.25 80 GLY A CA 1
ATOM 602 C C . GLY A 1 80 ? 3.868 6.592 -3.228 1.00 91.25 80 GLY A C 1
ATOM 603 O O . GLY A 1 80 ? 4.617 6.641 -4.197 1.00 91.25 80 GLY A O 1
ATOM 604 N N . ALA A 1 81 ? 4.333 6.591 -1.972 1.00 92.44 81 ALA A N 1
ATOM 605 C CA . ALA A 1 81 ? 5.761 6.752 -1.689 1.00 92.44 81 ALA A CA 1
ATOM 606 C C . ALA A 1 81 ? 6.585 5.573 -2.225 1.00 92.44 81 ALA A C 1
ATOM 608 O O . ALA A 1 81 ? 7.661 5.781 -2.781 1.00 92.44 81 ALA A O 1
ATOM 609 N N . TYR A 1 82 ? 6.073 4.342 -2.126 1.00 93.75 82 TYR A N 1
ATOM 610 C CA . TYR A 1 82 ? 6.775 3.171 -2.646 1.00 93.75 82 TYR A CA 1
ATOM 611 C C . TYR A 1 82 ? 6.923 3.200 -4.170 1.00 93.75 82 TYR A C 1
ATOM 613 O O . TYR A 1 82 ? 8.032 3.048 -4.683 1.00 93.75 82 TYR A O 1
ATOM 621 N N . PHE A 1 83 ? 5.833 3.414 -4.912 1.00 91.25 83 PHE A N 1
ATOM 622 C CA . PHE A 1 83 ? 5.879 3.448 -6.375 1.00 91.25 83 PHE A CA 1
ATOM 623 C C . PHE A 1 83 ? 6.486 4.746 -6.922 1.00 91.25 83 PHE A C 1
ATOM 625 O O . PHE A 1 83 ? 7.003 4.738 -8.034 1.00 91.25 83 PHE A O 1
ATOM 632 N N . TYR A 1 84 ? 6.507 5.833 -6.149 1.00 92.06 84 TYR A N 1
ATOM 633 C CA . TYR A 1 84 ? 7.275 7.032 -6.483 1.00 92.06 84 TYR A CA 1
ATOM 634 C C . TYR A 1 84 ? 8.786 6.798 -6.356 1.00 92.06 84 TYR A C 1
ATOM 636 O O . TYR A 1 84 ? 9.544 7.192 -7.232 1.00 92.06 84 TYR A O 1
ATOM 644 N N . SER A 1 85 ? 9.241 6.142 -5.283 1.00 88.44 85 SER A N 1
ATOM 645 C CA . SER A 1 85 ? 10.676 5.963 -5.008 1.00 88.44 85 SER A CA 1
ATOM 646 C C . SER A 1 85 ? 11.307 4.730 -5.654 1.00 88.44 85 SER A C 1
ATOM 648 O O . SER A 1 85 ? 12.523 4.564 -5.594 1.00 88.44 85 SER A O 1
ATOM 650 N N . THR A 1 86 ? 10.510 3.847 -6.248 1.00 86.06 86 THR A N 1
ATOM 651 C CA . THR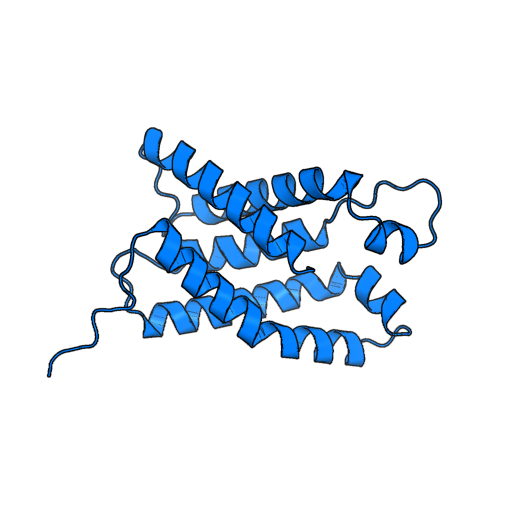 A 1 86 ? 11.019 2.660 -6.936 1.00 86.06 86 THR A CA 1
ATOM 652 C C . THR A 1 86 ? 10.857 2.801 -8.437 1.00 86.06 86 THR A C 1
ATOM 654 O O . THR A 1 86 ? 9.874 3.362 -8.890 1.00 86.06 86 THR A O 1
ATOM 657 N N . GLU A 1 87 ? 11.770 2.211 -9.202 1.00 82.88 87 GLU A N 1
ATOM 658 C CA . GLU A 1 87 ? 11.688 2.021 -10.655 1.00 82.88 87 GLU A CA 1
ATOM 659 C C . GLU A 1 87 ? 11.804 0.531 -11.010 1.00 82.88 87 GLU A C 1
ATOM 661 O O . GLU A 1 87 ? 12.206 -0.291 -10.181 1.00 82.88 87 GLU A O 1
ATOM 666 N N . ASN A 1 88 ? 11.496 0.156 -12.257 1.00 74.38 88 ASN A N 1
ATOM 667 C CA . ASN A 1 88 ? 11.589 -1.242 -12.710 1.00 74.38 88 ASN A CA 1
ATOM 668 C C . ASN A 1 88 ? 13.013 -1.812 -12.622 1.00 74.38 88 ASN A C 1
ATOM 670 O O . ASN A 1 88 ? 13.178 -3.003 -12.382 1.00 74.38 88 ASN A O 1
ATOM 674 N N . SER A 1 89 ? 14.028 -0.958 -12.739 1.00 78.81 89 SER A N 1
ATOM 675 C CA . SER A 1 89 ? 15.451 -1.287 -12.601 1.00 78.81 89 SER A CA 1
ATOM 676 C C . SER A 1 89 ? 15.933 -1.375 -11.145 1.00 78.81 89 SER A C 1
ATOM 678 O O . SER A 1 89 ? 17.093 -1.703 -10.898 1.00 78.81 89 SER A O 1
ATOM 680 N N . THR A 1 90 ? 15.085 -1.056 -10.158 1.00 84.00 90 THR A N 1
ATOM 681 C CA . THR A 1 90 ? 15.516 -0.974 -8.756 1.00 84.00 90 THR A CA 1
ATOM 682 C C . THR A 1 90 ? 15.800 -2.371 -8.191 1.00 84.00 90 THR A C 1
ATOM 684 O O . THR A 1 90 ? 14.914 -3.229 -8.220 1.00 84.00 90 THR A O 1
ATOM 687 N N . PRO A 1 91 ? 16.994 -2.619 -7.620 1.00 85.56 91 PRO A N 1
ATOM 688 C CA . PRO A 1 91 ? 17.344 -3.925 -7.074 1.00 85.56 91 PRO A CA 1
ATOM 689 C C . PRO A 1 91 ? 16.524 -4.261 -5.821 1.00 85.56 91 P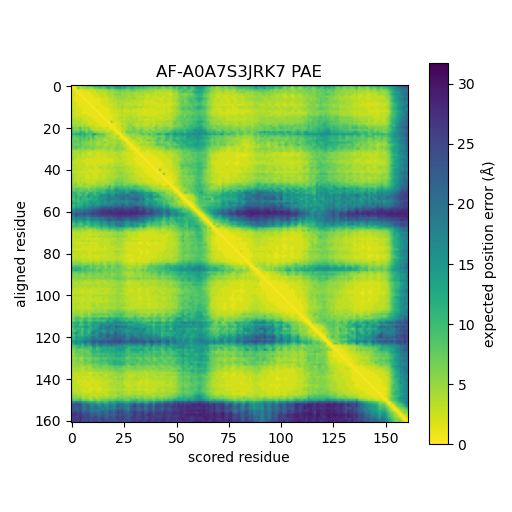RO A C 1
ATOM 691 O O . PRO A 1 91 ? 16.105 -3.377 -5.069 1.00 85.56 91 PRO A O 1
ATOM 694 N N . ILE A 1 92 ? 16.343 -5.560 -5.559 1.00 85.19 92 ILE A N 1
ATOM 695 C CA . ILE A 1 92 ? 15.436 -6.069 -4.515 1.00 85.19 92 ILE A CA 1
ATOM 696 C C . ILE A 1 92 ? 15.744 -5.534 -3.108 1.00 85.19 92 ILE A C 1
ATOM 698 O O . ILE A 1 92 ? 14.825 -5.218 -2.358 1.00 85.19 92 ILE A O 1
ATOM 702 N N . HIS A 1 93 ? 17.021 -5.347 -2.763 1.00 86.75 93 HIS A N 1
ATOM 703 C CA . HIS A 1 93 ? 17.419 -4.807 -1.459 1.00 86.75 93 HIS A CA 1
ATOM 704 C C . HIS A 1 93 ? 16.973 -3.347 -1.276 1.00 86.75 93 HIS A C 1
ATOM 706 O O . HIS A 1 93 ? 16.531 -2.966 -0.194 1.00 86.75 93 HIS A O 1
ATOM 712 N N . LYS A 1 94 ? 17.016 -2.535 -2.344 1.00 87.88 94 LYS A N 1
ATOM 713 C CA . LYS A 1 94 ? 16.499 -1.159 -2.318 1.00 87.88 94 LYS A CA 1
ATOM 714 C C . LYS A 1 94 ? 14.978 -1.149 -2.272 1.00 87.88 94 LYS A C 1
ATOM 716 O O . LYS A 1 94 ? 14.415 -0.380 -1.505 1.00 87.88 94 LYS A O 1
ATOM 721 N N . LYS A 1 95 ? 14.312 -2.037 -3.020 1.00 88.69 95 LYS A N 1
ATOM 722 C CA . LYS A 1 95 ? 12.853 -2.206 -2.925 1.00 88.69 95 LYS A CA 1
ATOM 723 C C . LYS A 1 95 ? 12.421 -2.550 -1.500 1.00 88.69 95 LYS A C 1
ATOM 725 O O . LYS A 1 95 ? 11.491 -1.937 -0.994 1.00 88.69 95 LYS A O 1
ATOM 730 N N . ALA A 1 96 ? 13.126 -3.460 -0.825 1.00 90.06 96 ALA A N 1
ATOM 731 C CA . ALA A 1 96 ? 12.852 -3.802 0.570 1.00 90.06 96 ALA A CA 1
ATOM 732 C C . ALA A 1 96 ? 13.010 -2.596 1.507 1.00 90.06 96 ALA A C 1
ATOM 734 O O . ALA A 1 96 ? 12.144 -2.359 2.349 1.00 90.06 96 ALA A O 1
ATOM 735 N N . LEU A 1 97 ? 14.064 -1.794 1.321 1.00 92.44 97 LEU A N 1
ATOM 736 C CA . LEU A 1 97 ? 14.271 -0.574 2.099 1.00 92.44 97 LEU A CA 1
ATOM 737 C C . LEU A 1 97 ? 13.160 0.459 1.855 1.00 92.44 97 LEU A C 1
ATOM 739 O O . LEU A 1 97 ? 12.613 0.993 2.817 1.00 92.44 97 LEU A O 1
ATOM 743 N N . TYR A 1 98 ? 12.786 0.695 0.594 1.00 92.38 98 TYR A N 1
ATOM 744 C CA . TYR A 1 98 ? 11.697 1.609 0.245 1.00 92.38 98 TYR A CA 1
ATOM 745 C C . TYR A 1 98 ? 10.343 1.121 0.759 1.00 92.38 98 TYR A C 1
ATOM 747 O O . TYR A 1 98 ? 9.532 1.926 1.212 1.00 92.38 98 TYR A O 1
ATOM 755 N N . ALA A 1 99 ? 10.095 -0.190 0.733 1.00 92.62 99 ALA A N 1
ATOM 756 C CA . ALA A 1 99 ? 8.885 -0.770 1.296 1.00 92.62 99 ALA A CA 1
ATOM 757 C C . ALA A 1 99 ? 8.829 -0.554 2.810 1.00 92.62 99 ALA A C 1
ATOM 759 O O . ALA A 1 99 ? 7.801 -0.119 3.330 1.00 92.62 99 ALA A O 1
ATOM 760 N N . LEU A 1 100 ? 9.941 -0.776 3.514 1.00 93.38 100 LEU A N 1
ATOM 761 C CA . LEU A 1 100 ? 10.028 -0.541 4.951 1.00 93.38 100 LEU A CA 1
ATOM 762 C C . LEU A 1 100 ? 9.822 0.941 5.294 1.00 93.38 100 LEU A C 1
ATOM 764 O O . LEU A 1 100 ? 9.045 1.261 6.199 1.00 93.38 100 LEU A O 1
ATOM 768 N N . SER A 1 101 ? 10.468 1.853 4.559 1.00 93.38 101 SER A N 1
ATOM 769 C CA . SER A 1 101 ? 10.313 3.292 4.787 1.00 93.38 101 SER A CA 1
ATOM 770 C C . SER A 1 101 ? 8.889 3.755 4.492 1.00 93.38 101 SER A C 1
ATOM 772 O O . SER A 1 101 ? 8.292 4.428 5.328 1.00 93.38 101 SER A O 1
ATOM 774 N N . ALA A 1 102 ? 8.306 3.342 3.362 1.00 93.00 102 ALA A N 1
ATOM 775 C CA . ALA A 1 102 ? 6.934 3.693 2.999 1.00 93.00 102 ALA A CA 1
ATOM 776 C C . ALA A 1 102 ? 5.933 3.176 4.042 1.00 93.00 102 ALA A C 1
ATOM 778 O O . ALA A 1 102 ? 5.054 3.917 4.474 1.00 93.00 102 ALA A O 1
ATOM 779 N N . THR A 1 103 ? 6.116 1.944 4.524 1.00 91.81 103 THR A N 1
ATOM 780 C CA . THR A 1 103 ? 5.281 1.357 5.583 1.00 91.81 103 THR A CA 1
ATOM 781 C C . THR A 1 103 ? 5.408 2.123 6.899 1.00 91.81 103 THR A C 1
ATOM 783 O O . THR A 1 103 ? 4.407 2.406 7.560 1.00 91.81 103 THR A O 1
ATOM 786 N N . THR A 1 104 ? 6.625 2.501 7.284 1.00 91.12 104 THR A N 1
ATOM 787 C CA . THR A 1 104 ? 6.867 3.254 8.524 1.00 91.12 104 THR A CA 1
ATOM 788 C C . THR A 1 104 ? 6.219 4.635 8.463 1.00 91.12 104 THR A C 1
ATOM 790 O O . THR A 1 104 ? 5.512 5.038 9.386 1.00 91.12 104 THR A O 1
ATOM 793 N N . VAL A 1 105 ? 6.381 5.353 7.351 1.00 91.38 105 VAL A N 1
ATOM 794 C CA . VAL A 1 105 ? 5.768 6.678 7.181 1.00 91.38 105 VAL A CA 1
ATOM 795 C C . VAL A 1 105 ? 4.242 6.561 7.121 1.00 91.38 105 VAL A C 1
ATOM 797 O O . VAL A 1 105 ? 3.546 7.316 7.799 1.00 91.38 105 VAL A O 1
ATOM 800 N N . ALA A 1 106 ? 3.708 5.574 6.396 1.00 90.38 106 ALA A N 1
ATOM 801 C CA . ALA A 1 106 ? 2.268 5.355 6.285 1.00 90.38 106 ALA A CA 1
ATOM 802 C C . ALA A 1 106 ? 1.617 5.008 7.630 1.00 90.38 106 ALA A C 1
ATOM 804 O O . ALA A 1 106 ? 0.583 5.573 7.973 1.00 90.38 106 ALA A O 1
ATOM 805 N N . THR A 1 107 ? 2.236 4.132 8.428 1.00 87.44 107 THR A N 1
ATOM 806 C CA . THR A 1 107 ? 1.748 3.816 9.783 1.00 87.44 107 THR A CA 1
ATOM 807 C C . THR A 1 107 ? 1.799 5.029 10.709 1.00 87.44 107 THR A C 1
ATOM 809 O O . THR A 1 107 ? 0.861 5.247 11.474 1.00 87.44 107 THR A O 1
ATOM 812 N N . THR A 1 108 ? 2.840 5.859 10.607 1.00 86.44 108 THR A N 1
ATOM 813 C CA . THR A 1 108 ? 2.964 7.081 11.417 1.00 86.44 108 THR A CA 1
ATOM 814 C C . THR A 1 108 ? 1.876 8.099 11.070 1.00 86.44 108 THR A C 1
ATOM 816 O O . THR A 1 108 ? 1.272 8.687 11.964 1.00 86.44 108 THR A O 1
ATOM 819 N N . ILE A 1 109 ? 1.576 8.267 9.777 1.00 86.12 109 ILE A N 1
ATOM 820 C CA . ILE A 1 109 ? 0.508 9.157 9.298 1.00 86.12 109 ILE A CA 1
ATOM 821 C C . ILE A 1 109 ? -0.881 8.588 9.613 1.00 86.12 109 ILE A C 1
ATOM 823 O O . ILE A 1 109 ? -1.813 9.355 9.834 1.00 8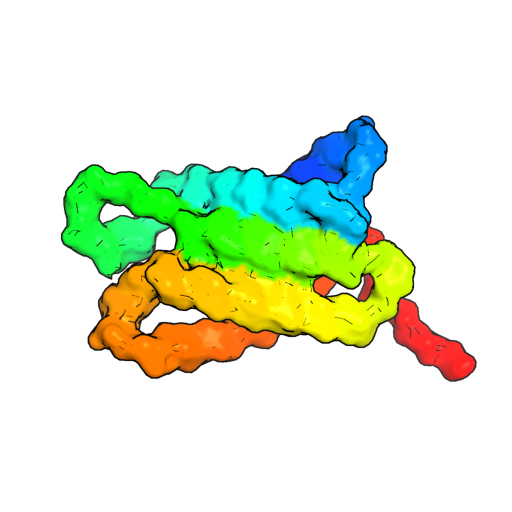6.12 109 ILE A O 1
ATOM 827 N N . GLU A 1 110 ? -1.035 7.264 9.681 1.00 83.50 110 GLU A N 1
ATOM 828 C CA . GLU A 1 110 ? -2.302 6.617 10.035 1.00 83.50 110 GLU A CA 1
ATOM 829 C C . GLU A 1 110 ? -2.694 6.836 11.510 1.00 83.50 110 GLU A C 1
ATOM 831 O O . GLU A 1 110 ? -3.879 7.018 11.798 1.00 83.50 110 GLU A O 1
ATOM 836 N N . LEU A 1 111 ? -1.728 6.855 12.440 1.00 78.12 111 LEU A N 1
ATOM 837 C CA . LEU A 1 111 ? -1.963 6.951 13.893 1.00 78.12 111 LEU A CA 1
ATOM 838 C C . LEU A 1 111 ? -2.984 8.028 14.333 1.00 78.12 111 LEU A C 1
ATOM 840 O O . LEU A 1 111 ? -3.891 7.676 15.091 1.00 78.12 111 LEU A O 1
ATOM 844 N N . PRO A 1 112 ? -2.919 9.302 13.889 1.00 72.25 112 PRO A N 1
ATOM 845 C CA . PRO A 1 112 ? -3.891 10.325 14.298 1.00 72.25 112 PRO A CA 1
ATOM 846 C C . PRO A 1 112 ? -5.321 10.078 13.784 1.00 72.25 112 PRO A C 1
ATOM 848 O O . PRO A 1 112 ? -6.284 10.574 14.378 1.00 72.25 112 PRO A O 1
ATOM 851 N N . PHE A 1 113 ? -5.480 9.317 12.698 1.00 70.00 113 PHE A N 1
ATOM 852 C CA . PHE A 1 113 ? -6.781 9.009 12.098 1.00 70.00 113 PHE A CA 1
ATOM 853 C C . PHE A 1 113 ? -7.381 7.701 12.624 1.00 70.00 113 PHE A C 1
ATOM 855 O O . PHE A 1 113 ? -8.583 7.471 12.476 1.00 70.00 113 PHE A O 1
ATOM 862 N N . ASP A 1 114 ? -6.589 6.860 13.290 1.00 66.81 114 ASP A N 1
ATOM 863 C CA . ASP A 1 114 ? -7.016 5.547 13.773 1.00 66.81 114 ASP A CA 1
ATOM 864 C C . ASP A 1 114 ? -7.680 5.598 15.161 1.00 66.81 114 ASP A C 1
ATOM 866 O O . ASP A 1 114 ? -7.301 4.919 16.120 1.00 66.81 114 ASP A O 1
ATOM 870 N N . ARG A 1 115 ? -8.725 6.427 15.269 1.00 62.94 115 ARG A N 1
ATOM 871 C CA . ARG A 1 115 ? -9.545 6.545 16.488 1.00 62.94 115 ARG A CA 1
ATOM 872 C C . ARG A 1 115 ? -10.228 5.224 16.862 1.00 62.94 115 ARG A C 1
ATOM 874 O O . ARG A 1 115 ? -10.479 4.994 18.040 1.00 62.94 115 ARG A O 1
ATOM 881 N N . ALA A 1 116 ? -10.480 4.354 15.880 1.00 60.00 116 ALA A N 1
ATOM 882 C CA . ALA A 1 116 ? -11.060 3.028 16.084 1.00 60.00 116 ALA A CA 1
ATOM 883 C C . ALA A 1 116 ? -10.090 2.066 16.794 1.00 60.00 116 ALA A C 1
ATOM 885 O O . ALA A 1 116 ? -10.506 1.339 17.693 1.00 60.00 116 ALA A O 1
ATOM 886 N N . LYS A 1 117 ? -8.787 2.082 16.468 1.00 61.59 117 LYS A N 1
ATOM 887 C CA . LYS A 1 117 ? -7.791 1.316 17.242 1.00 61.59 117 LYS A CA 1
ATOM 888 C C . LYS A 1 117 ? -7.652 1.831 18.670 1.00 61.59 117 LYS A C 1
ATOM 890 O O . LYS A 1 117 ? -7.546 1.024 19.590 1.00 61.59 117 LYS A O 1
ATOM 895 N N . MET A 1 118 ? -7.676 3.152 18.862 1.00 61.19 118 MET A N 1
A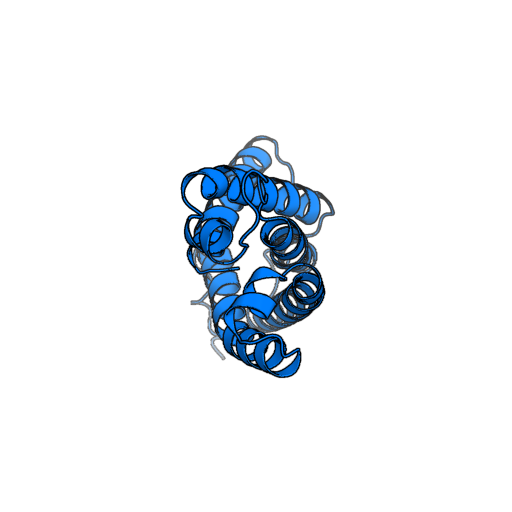TOM 896 C CA . MET A 1 118 ? -7.596 3.732 20.206 1.00 61.19 118 MET A CA 1
ATOM 897 C C . MET A 1 118 ? -8.825 3.385 21.058 1.00 61.19 118 MET A C 1
ATOM 899 O O . MET A 1 118 ? -8.670 3.139 22.251 1.00 61.19 118 MET A O 1
ATOM 903 N N . SER A 1 119 ? -10.026 3.286 20.473 1.00 62.78 119 SER A N 1
ATOM 904 C CA . SER A 1 119 ? -11.225 2.870 21.216 1.00 62.78 119 SER A CA 1
ATOM 905 C C . SER A 1 119 ? -11.277 1.364 21.505 1.00 62.78 119 SER A C 1
ATOM 907 O O . SER A 1 119 ? -11.773 0.975 22.559 1.00 62.78 119 SER A O 1
ATOM 909 N N . LEU A 1 120 ? -10.738 0.519 20.617 1.00 60.53 120 LEU A N 1
ATOM 910 C CA . LEU A 1 120 ? -10.732 -0.944 20.773 1.00 60.53 120 LEU A CA 1
ATOM 911 C C . LEU A 1 120 ? -9.728 -1.461 21.816 1.00 60.53 120 LEU A C 1
ATOM 913 O O . LEU A 1 120 ? -9.961 -2.514 22.401 1.00 60.53 120 LEU A O 1
ATOM 917 N N . LEU A 1 121 ? -8.622 -0.748 22.052 1.00 59.28 121 LEU A N 1
ATOM 918 C CA . LEU A 1 121 ? -7.529 -1.188 22.937 1.00 59.28 121 LEU A CA 1
ATOM 919 C C . LEU A 1 121 ? -7.534 -0.512 24.320 1.00 59.28 121 LEU A C 1
ATOM 921 O O . LEU A 1 121 ? -6.542 -0.575 25.038 1.00 59.28 121 LEU A O 1
ATOM 925 N N . GLY A 1 122 ? -8.635 0.139 24.710 1.00 58.75 122 GLY A N 1
ATOM 926 C CA . GLY A 1 122 ? -8.757 0.761 26.035 1.00 58.75 122 GLY A CA 1
ATOM 927 C C . GLY A 1 122 ? -8.159 2.170 26.157 1.00 58.75 122 GLY A C 1
ATOM 928 O O . GLY A 1 122 ? -7.981 2.653 27.271 1.00 58.75 122 GLY A O 1
ATOM 929 N N . GLY A 1 123 ? -7.887 2.856 25.040 1.00 57.19 123 GLY A N 1
ATOM 930 C CA . GLY A 1 123 ? -7.594 4.298 25.011 1.00 57.19 123 GLY A CA 1
ATOM 931 C C . GLY A 1 123 ? -6.119 4.707 25.064 1.00 57.19 123 GLY A C 1
ATOM 932 O O . GLY A 1 123 ? -5.829 5.898 24.963 1.00 57.19 123 GLY A O 1
ATOM 933 N N . GLY A 1 124 ? -5.179 3.769 25.203 1.00 69.25 124 GLY A N 1
ATOM 934 C CA . GLY A 1 124 ? -3.760 4.096 25.339 1.00 69.25 124 GLY A CA 1
ATOM 935 C C . GLY A 1 124 ? -3.008 4.229 24.004 1.00 69.25 124 GLY A C 1
ATOM 936 O O . GLY A 1 124 ? -3.073 3.379 23.114 1.00 69.25 124 GLY A O 1
ATOM 937 N N . PHE A 1 125 ? -2.243 5.319 23.865 1.00 71.19 125 PHE A N 1
ATOM 938 C CA . PHE A 1 125 ? -1.374 5.574 22.704 1.00 71.19 125 PHE A CA 1
ATOM 939 C C . PHE A 1 125 ? -0.248 4.528 22.578 1.00 71.19 125 PHE A C 1
ATOM 941 O O . PHE A 1 125 ? 0.212 4.229 21.477 1.00 71.19 125 PHE A O 1
ATOM 948 N N . ARG A 1 126 ? 0.171 3.923 23.699 1.00 72.81 126 ARG A N 1
ATOM 949 C CA . ARG A 1 126 ? 1.209 2.880 23.745 1.00 72.81 126 ARG A CA 1
ATOM 950 C C . ARG A 1 126 ? 0.770 1.598 23.039 1.00 72.81 126 ARG A C 1
ATOM 952 O O . ARG A 1 126 ? 1.540 1.025 22.274 1.00 72.81 126 ARG A O 1
ATOM 959 N N . GLU A 1 127 ? -0.465 1.174 23.250 1.00 70.88 127 GLU A N 1
ATOM 960 C CA . GLU A 1 127 ? -1.051 -0.029 22.668 1.00 70.88 127 GLU A CA 1
ATOM 961 C C . GLU A 1 127 ? -1.236 0.143 21.155 1.00 70.88 127 GLU A C 1
ATOM 963 O O . GLU A 1 127 ? -0.924 -0.763 20.379 1.00 70.88 127 GLU A O 1
ATOM 968 N N . ALA A 1 128 ? -1.647 1.340 20.719 1.00 70.06 128 ALA A N 1
ATOM 969 C CA . ALA A 1 128 ? -1.723 1.692 19.304 1.00 70.06 128 ALA A CA 1
ATOM 970 C C . ALA A 1 128 ? -0.347 1.646 18.615 1.00 70.06 128 ALA A C 1
ATOM 972 O O . ALA A 1 128 ? -0.252 1.160 17.482 1.00 70.06 128 ALA A O 1
ATOM 973 N N . ILE A 1 129 ? 0.720 2.086 19.297 1.00 77.31 129 ILE A N 1
ATOM 974 C CA . ILE A 1 129 ? 2.097 1.963 18.798 1.00 77.31 129 ILE A CA 1
ATOM 975 C C . ILE A 1 129 ? 2.483 0.491 18.663 1.00 77.31 129 ILE A C 1
ATOM 977 O O . ILE A 1 129 ? 2.860 0.084 17.570 1.00 77.31 129 ILE A O 1
ATOM 981 N N . ILE A 1 130 ? 2.331 -0.320 19.716 1.00 79.00 130 ILE A N 1
ATOM 982 C CA . ILE A 1 130 ? 2.737 -1.739 19.710 1.00 79.00 130 ILE A CA 1
ATOM 983 C C . ILE A 1 130 ? 2.056 -2.501 18.567 1.00 79.00 130 ILE A C 1
ATOM 985 O O . ILE A 1 130 ? 2.716 -3.198 17.793 1.00 79.00 130 ILE A O 1
ATOM 989 N N . VAL A 1 131 ? 0.740 -2.324 18.409 1.00 74.69 131 VAL A N 1
ATOM 990 C CA . VAL A 1 131 ? -0.021 -2.971 17.330 1.00 74.69 131 VAL A CA 1
ATOM 991 C C . VAL A 1 131 ? 0.422 -2.477 15.953 1.00 74.69 131 VAL A C 1
ATOM 993 O O . VAL A 1 131 ? 0.444 -3.257 15.001 1.00 74.69 131 VAL A O 1
ATOM 996 N N . SER A 1 132 ? 0.799 -1.205 15.826 1.00 78.69 132 SER A N 1
ATOM 997 C CA . SER A 1 132 ? 1.317 -0.656 14.570 1.00 78.69 132 SER A CA 1
ATOM 998 C C . SER A 1 132 ? 2.722 -1.180 14.255 1.00 78.69 132 SER A C 1
ATOM 1000 O O . SER A 1 132 ? 2.982 -1.540 13.110 1.00 78.69 132 SER A O 1
ATOM 1002 N N . THR A 1 133 ? 3.592 -1.338 15.257 1.00 81.19 133 THR A N 1
ATOM 1003 C CA . THR A 1 133 ? 4.943 -1.900 15.098 1.00 81.19 133 THR A CA 1
ATOM 1004 C C . THR A 1 133 ? 4.900 -3.358 14.647 1.00 81.19 133 THR A C 1
ATOM 1006 O O . THR A 1 133 ? 5.611 -3.726 13.715 1.00 81.19 133 THR A O 1
ATOM 1009 N N . ILE A 1 134 ? 4.017 -4.178 15.229 1.00 83.56 134 ILE A N 1
ATOM 1010 C CA . ILE A 1 134 ? 3.837 -5.588 14.828 1.00 83.56 134 ILE A CA 1
ATOM 1011 C C . ILE A 1 134 ? 3.370 -5.705 13.369 1.00 83.56 134 ILE A C 1
ATOM 1013 O O . ILE A 1 134 ? 3.656 -6.694 12.696 1.00 83.56 134 ILE A O 1
ATOM 1017 N N . ARG A 1 135 ? 2.671 -4.692 12.848 1.00 82.25 135 ARG A N 1
ATOM 1018 C CA . ARG A 1 135 ? 2.185 -4.685 11.461 1.00 82.25 135 ARG A CA 1
ATOM 1019 C C . ARG A 1 135 ? 3.247 -4.290 10.443 1.00 82.25 135 ARG A C 1
ATOM 1021 O O . ARG A 1 135 ? 3.070 -4.623 9.274 1.00 82.25 135 ARG A O 1
ATOM 1028 N N . LEU A 1 136 ? 4.334 -3.633 10.855 1.00 88.50 136 LEU A N 1
ATOM 1029 C CA . LEU A 1 136 ? 5.371 -3.163 9.932 1.00 88.50 136 LEU A CA 1
ATOM 1030 C C . LEU A 1 136 ? 5.965 -4.292 9.071 1.00 88.50 136 LEU A C 1
ATOM 1032 O O . LEU A 1 136 ? 5.993 -4.122 7.850 1.00 88.50 136 LEU A O 1
ATOM 1036 N N . PRO A 1 137 ? 6.381 -5.454 9.622 1.00 89.38 137 PRO A N 1
ATOM 1037 C CA . PRO A 1 137 ? 6.955 -6.524 8.807 1.00 89.38 137 PRO A CA 1
ATOM 1038 C C . PRO A 1 137 ? 5.938 -7.101 7.820 1.00 89.38 137 PRO A C 1
ATOM 1040 O O . PRO A 1 137 ? 6.251 -7.287 6.647 1.00 89.38 137 PRO A O 1
ATOM 1043 N N . VAL A 1 138 ? 4.701 -7.323 8.274 1.00 89.38 138 VAL A N 1
ATOM 1044 C CA . VAL A 1 138 ? 3.625 -7.889 7.447 1.00 89.38 138 VAL A CA 1
ATOM 1045 C C . VAL A 1 138 ? 3.295 -6.960 6.284 1.00 89.38 138 VAL A C 1
ATOM 1047 O O . VAL A 1 138 ? 3.266 -7.396 5.137 1.00 89.38 138 VAL A O 1
ATOM 1050 N N . ALA A 1 139 ? 3.101 -5.670 6.557 1.00 89.12 139 ALA A N 1
ATOM 1051 C CA . ALA A 1 139 ? 2.815 -4.684 5.525 1.00 89.12 139 ALA A CA 1
ATOM 1052 C C . ALA A 1 139 ? 4.005 -4.495 4.569 1.00 89.12 139 ALA A C 1
ATOM 1054 O O . ALA A 1 139 ? 3.809 -4.392 3.363 1.00 89.12 139 ALA A O 1
ATOM 1055 N N . THR A 1 140 ? 5.242 -4.541 5.059 1.00 91.56 140 THR A N 1
ATOM 1056 C CA . THR A 1 140 ? 6.428 -4.472 4.188 1.00 91.56 140 THR A CA 1
ATOM 1057 C C . THR A 1 140 ? 6.472 -5.657 3.219 1.00 91.56 140 THR A C 1
ATOM 1059 O O . THR A 1 140 ? 6.642 -5.468 2.016 1.00 91.56 140 THR A O 1
ATOM 1062 N N . ILE A 1 141 ? 6.261 -6.880 3.719 1.00 91.44 141 ILE A N 1
ATOM 1063 C CA . ILE A 1 141 ? 6.251 -8.098 2.896 1.00 91.44 141 ILE A CA 1
ATOM 1064 C C . ILE A 1 141 ? 5.100 -8.063 1.889 1.00 91.44 141 ILE A C 1
ATOM 1066 O O . ILE A 1 141 ? 5.316 -8.349 0.714 1.00 91.44 141 ILE A O 1
ATOM 1070 N N . LEU A 1 142 ? 3.897 -7.671 2.317 1.00 91.06 142 LEU A N 1
ATOM 1071 C CA . LEU A 1 142 ? 2.736 -7.555 1.433 1.00 91.06 142 LEU A CA 1
ATOM 1072 C C . LEU A 1 142 ? 2.990 -6.595 0.268 1.00 91.06 142 LEU A C 1
ATOM 1074 O O . LEU A 1 142 ? 2.618 -6.912 -0.859 1.00 91.06 142 LEU A O 1
ATOM 1078 N N . LEU A 1 143 ? 3.664 -5.466 0.511 1.00 91.06 143 LEU A N 1
ATOM 1079 C CA . LEU A 1 143 ? 3.994 -4.504 -0.541 1.00 91.06 143 LEU A CA 1
ATOM 1080 C C . LEU A 1 143 ? 4.972 -5.081 -1.566 1.00 91.06 143 LEU A C 1
ATOM 1082 O O . LEU A 1 143 ? 4.803 -4.887 -2.767 1.00 91.06 143 LEU A O 1
ATOM 1086 N N . LEU A 1 144 ? 5.983 -5.813 -1.091 1.00 91.50 144 LEU A N 1
ATOM 1087 C CA . LEU A 1 144 ? 6.972 -6.466 -1.950 1.00 91.50 144 LEU A CA 1
ATOM 1088 C C . LEU A 1 144 ? 6.347 -7.586 -2.782 1.00 91.50 144 LEU A C 1
ATOM 1090 O O . LEU A 1 144 ? 6.620 -7.687 -3.977 1.00 91.50 144 LEU A O 1
ATOM 1094 N N . VAL A 1 145 ? 5.489 -8.403 -2.165 1.00 90.94 145 VAL A N 1
ATOM 1095 C CA . VAL A 1 145 ? 4.728 -9.444 -2.865 1.00 90.94 145 VAL A CA 1
ATOM 1096 C C . VAL A 1 145 ? 3.827 -8.805 -3.917 1.00 90.94 145 VAL A C 1
ATOM 1098 O O . VAL A 1 145 ? 3.818 -9.249 -5.060 1.00 90.94 145 VAL A O 1
ATOM 1101 N N . PHE A 1 146 ? 3.124 -7.728 -3.569 1.00 90.19 146 PHE A N 1
ATOM 1102 C CA . PHE A 1 146 ? 2.269 -7.001 -4.499 1.00 90.19 146 PHE A CA 1
ATOM 1103 C C . PHE A 1 146 ? 3.043 -6.426 -5.696 1.00 90.19 146 PHE A C 1
ATOM 1105 O O . PHE A 1 146 ? 2.633 -6.641 -6.838 1.00 90.19 146 PHE A O 1
ATOM 1112 N N . ASP A 1 147 ? 4.193 -5.777 -5.466 1.00 88.88 147 ASP A N 1
ATOM 1113 C CA . ASP A 1 147 ? 5.069 -5.291 -6.545 1.00 88.88 147 ASP A CA 1
ATOM 1114 C C . ASP A 1 147 ? 5.512 -6.434 -7.469 1.00 88.88 147 ASP A C 1
ATOM 1116 O O . ASP A 1 147 ? 5.478 -6.290 -8.693 1.00 88.88 147 ASP A O 1
ATOM 1120 N N . ALA A 1 148 ? 5.878 -7.584 -6.892 1.00 86.25 148 ALA A N 1
ATOM 1121 C CA . ALA A 1 148 ? 6.290 -8.767 -7.642 1.00 86.25 148 ALA A CA 1
ATOM 1122 C C . ALA A 1 148 ? 5.146 -9.400 -8.454 1.00 86.25 148 ALA A C 1
ATOM 1124 O O . ALA A 1 148 ? 5.394 -9.900 -9.553 1.00 86.25 148 ALA A O 1
ATOM 1125 N N . MET A 1 149 ? 3.909 -9.374 -7.944 1.00 85.38 149 MET A N 1
ATOM 1126 C CA . MET A 1 149 ? 2.734 -9.888 -8.658 1.00 85.38 149 MET A CA 1
ATOM 1127 C C . MET A 1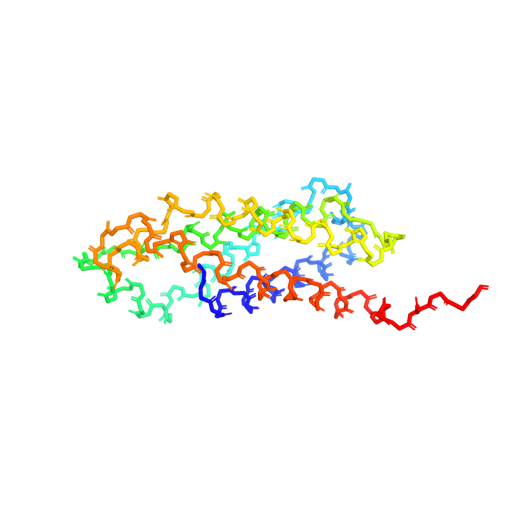 149 ? 2.363 -9.015 -9.855 1.00 85.38 149 MET A C 1
ATOM 1129 O O . MET A 1 149 ? 2.106 -9.544 -10.932 1.00 85.38 149 MET A O 1
ATOM 1133 N N . ILE A 1 150 ? 2.340 -7.690 -9.686 1.00 80.81 150 ILE A N 1
ATOM 1134 C CA . ILE A 1 150 ? 1.941 -6.776 -10.765 1.00 80.81 150 ILE A CA 1
ATOM 1135 C C . ILE A 1 150 ? 2.977 -6.737 -11.887 1.00 80.81 150 ILE A C 1
ATOM 1137 O O . ILE A 1 150 ? 2.612 -6.676 -13.058 1.00 80.81 150 ILE A O 1
ATOM 1141 N N . HIS A 1 151 ? 4.264 -6.760 -11.544 1.00 72.75 151 HIS A N 1
ATOM 1142 C CA . HIS A 1 151 ? 5.336 -6.528 -12.515 1.00 72.75 151 HIS A CA 1
ATOM 1143 C C . HIS A 1 151 ? 6.044 -7.806 -12.975 1.00 72.75 151 HIS A C 1
ATOM 1145 O O . HIS A 1 151 ? 7.042 -7.717 -13.682 1.00 72.75 151 HIS A O 1
ATOM 1151 N N . GLY A 1 152 ? 5.537 -8.984 -12.601 1.00 56.72 152 GLY A N 1
ATOM 1152 C CA . GLY A 1 152 ? 6.071 -10.263 -13.058 1.00 56.72 152 GLY A CA 1
ATOM 1153 C C . GLY A 1 152 ? 7.446 -10.599 -12.469 1.00 56.72 152 GLY A C 1
ATOM 1154 O O . GLY A 1 152 ? 8.486 -10.383 -13.081 1.00 56.72 152 GLY A O 1
ATOM 1155 N N . GLY A 1 153 ? 7.451 -11.212 -11.284 1.00 50.81 153 GLY A N 1
ATOM 1156 C CA . GLY A 1 153 ? 8.309 -12.375 -11.020 1.00 50.81 153 GLY A CA 1
ATOM 1157 C C . GLY A 1 153 ? 9.836 -12.205 -11.015 1.00 50.81 153 GLY A C 1
ATOM 1158 O O . GLY A 1 153 ? 10.535 -13.179 -11.268 1.00 50.81 153 GLY A O 1
ATOM 1159 N N . THR A 1 154 ? 10.399 -11.049 -10.666 1.00 45.94 154 THR A N 1
ATOM 1160 C CA . THR A 1 154 ? 11.854 -10.911 -10.405 1.00 45.94 154 THR A CA 1
ATOM 1161 C C . THR A 1 154 ? 12.192 -10.979 -8.913 1.00 45.94 154 THR A C 1
ATOM 1163 O O . THR A 1 154 ? 12.947 -10.174 -8.379 1.00 45.94 154 THR A O 1
ATOM 1166 N N . LEU A 1 155 ? 11.643 -11.975 -8.212 1.00 47.97 155 LEU A N 1
ATOM 1167 C CA . LEU A 1 155 ? 12.201 -12.435 -6.929 1.00 47.97 155 LEU A CA 1
ATOM 1168 C C . LEU A 1 155 ? 13.276 -13.525 -7.127 1.00 47.97 155 LEU A C 1
ATOM 1170 O O . LEU A 1 155 ? 13.932 -13.906 -6.165 1.00 47.97 155 LEU A O 1
ATOM 1174 N N . ALA A 1 156 ? 13.478 -14.006 -8.363 1.00 42.31 156 ALA A N 1
ATOM 1175 C CA . ALA A 1 156 ? 14.314 -15.171 -8.668 1.00 42.31 156 ALA A CA 1
ATOM 1176 C C . ALA A 1 156 ? 15.703 -14.874 -9.269 1.00 42.31 156 ALA A C 1
ATOM 1178 O O . ALA A 1 156 ? 16.482 -15.806 -9.445 1.00 42.31 156 ALA A O 1
ATOM 1179 N N . SER A 1 157 ? 16.074 -13.624 -9.562 1.00 42.62 157 SER A N 1
ATOM 1180 C CA . SER A 1 157 ? 17.453 -13.322 -9.980 1.00 42.62 157 SER A CA 1
ATOM 1181 C C . SER A 1 157 ? 18.322 -13.030 -8.756 1.00 42.62 157 SER A C 1
ATOM 1183 O O . SER A 1 157 ? 18.654 -11.879 -8.461 1.00 42.62 157 SER A O 1
ATOM 1185 N N . ALA A 1 158 ? 18.649 -14.087 -8.011 1.00 42.19 158 ALA A N 1
ATOM 1186 C CA . ALA A 1 158 ? 19.807 -14.070 -7.129 1.00 42.19 158 ALA A CA 1
ATOM 1187 C C . ALA A 1 158 ? 21.065 -13.795 -7.979 1.00 42.19 158 ALA A C 1
ATOM 1189 O O . ALA A 1 158 ? 21.150 -14.303 -9.100 1.00 42.19 158 ALA A O 1
ATOM 1190 N N . PRO A 1 159 ? 22.026 -12.989 -7.499 1.00 47.25 159 PRO A N 1
ATOM 1191 C CA . PRO A 1 159 ? 23.265 -12.765 -8.229 1.00 47.25 159 PRO A CA 1
ATOM 1192 C C . PRO A 1 159 ? 24.037 -14.087 -8.316 1.00 47.25 159 PRO A C 1
ATOM 1194 O O . PRO A 1 159 ? 24.466 -14.634 -7.301 1.00 47.25 159 PRO A O 1
ATOM 1197 N N . SER A 1 160 ? 24.198 -14.615 -9.528 1.00 45.78 160 SER A N 1
ATOM 1198 C CA . SER A 1 160 ? 25.243 -15.590 -9.817 1.00 45.78 160 SER A CA 1
ATOM 1199 C C . SER A 1 160 ? 26.578 -14.845 -9.815 1.00 45.78 160 SER A C 1
ATOM 1201 O O . SER A 1 160 ? 26.802 -14.055 -10.727 1.00 45.78 160 SER A O 1
ATOM 1203 N N . HIS A 1 161 ? 27.353 -15.080 -8.751 1.00 44.25 161 HIS A N 1
ATOM 1204 C CA . HIS A 1 161 ? 28.794 -14.847 -8.553 1.00 44.25 161 HIS A CA 1
ATOM 1205 C C . HIS A 1 161 ? 29.476 -13.717 -9.334 1.00 44.25 161 HIS A C 1
ATOM 1207 O O . HIS A 1 161 ? 29.675 -13.861 -10.559 1.00 44.25 161 HIS A O 1
#

Organism: NCBI:txid44058

Secondary structure (DSSP, 8-state):
--HHHHHHHHHHHHHHHHHHHHTT---TTSTHHHHHHHHHHHHHHHHHTTT-HHHHHHS--TT-----HHHHHHHHHHHHHHHHH--TT--HHHHHHHHHHHHHHHHHHHGGG-HHHHHHTTS-HHHHHHHHHHHHHHHHHHHHHHHHHHHT-TT------

Solvent-accessible surface area (backbone atoms only — not comparable to full-atom values): 8648 Å² total; per-residue (Å²): 125,58,74,68,51,53,55,35,26,51,52,37,32,53,50,49,48,54,55,32,56,77,68,74,48,68,37,58,59,31,75,49,15,35,54,44,16,34,53,7,9,48,51,25,26,59,70,37,62,88,70,45,56,66,59,55,67,56,44,87,52,90,91,62,90,74,65,42,58,35,40,21,57,21,30,21,36,32,47,7,48,30,34,32,76,36,54,94,86,55,52,68,72,58,50,52,51,40,29,44,49,18,38,52,53,14,54,62,67,21,56,87,57,39,59,54,57,31,56,71,68,76,63,45,72,66,58,49,48,53,59,51,58,69,41,43,64,58,52,23,50,51,51,54,52,49,54,35,64,78,69,61,68,76,86,71,80,68,85,79,127

Radius of gyration: 16.53 Å; Cα contacts (8 Å, |Δi|>4): 181; chains: 1; bounding box: 55×28×48 Å

Mean predicted aligned error: 8.54 Å

Nearest PDB structures (foldseek):
  8uez-assembly1_1Y  TM=4.027E-01  e=1.006E+00  Sus scrofa
  2gs4-assembly1_A  TM=3.142E-01  e=3.027E+00  Escherichia coli
  4eru-assembly1_B  TM=3.260E-01  e=3.666E+00  Salmonella enterica subsp. enterica serovar Typhimurium str. 14028S
  7tmv-assembly1_B  TM=3.080E-01  e=3.666E+00  Klebsiella pneumoniae subsp. pneumoniae HS11286
  6qk8-assembly2_B  TM=1.968E-01  e=6.833E+00  Saccharomyces cerevisiae S288C